Protein AF-A0A1M5XJP9-F1 (afdb_monomer)

Solvent-accessible surface area (backbone atoms only — not comparable to full-atom values): 9657 Å² total; per-residue (Å²): 132,84,82,81,87,70,86,74,90,64,92,72,85,49,70,67,58,54,53,50,50,52,52,52,52,49,55,54,67,74,66,67,79,84,88,78,78,93,74,66,70,84,73,74,69,43,83,40,83,66,75,67,69,50,32,79,54,46,78,92,65,76,82,61,96,81,58,75,90,71,95,76,80,86,23,53,49,57,50,40,47,74,66,59,31,42,66,75,32,54,68,60,54,53,51,49,53,50,51,53,51,50,55,49,53,49,29,49,75,69,63,77,40,46,74,65,50,46,65,71,51,62,42,64,62,56,51,49,53,63,72,68,49,74,90,77,83,84,80,79,77,81,82,80,80,90,127

Radius of gyration: 20.17 Å; Cα contacts (8 Å, |Δi|>4): 76; chains: 1; bounding box: 50×62×44 Å

Mean predicted aligned error: 11.53 Å

Structure (mmCIF, N/CA/C/O backbone):
data_AF-A0A1M5XJP9-F1
#
_entry.id   AF-A0A1M5XJP9-F1
#
loop_
_atom_site.group_PDB
_atom_site.id
_atom_site.type_symbol
_atom_site.label_atom_id
_atom_site.label_alt_id
_atom_site.label_comp_id
_atom_site.label_asym_id
_atom_site.label_entity_id
_atom_site.label_seq_id
_atom_site.pdbx_PDB_ins_code
_atom_site.Cartn_x
_atom_site.Cartn_y
_atom_site.Cartn_z
_atom_site.occupancy
_atom_site.B_iso_or_equiv
_atom_site.auth_seq_id
_atom_site.auth_comp_id
_atom_site.auth_asym_id
_atom_site.auth_atom_id
_atom_site.pdbx_PDB_model_num
ATOM 1 N N . MET A 1 1 ? 33.086 4.583 15.034 1.00 53.59 1 MET A N 1
ATOM 2 C CA . MET A 1 1 ? 32.143 3.707 14.304 1.00 53.59 1 MET A CA 1
ATOM 3 C C . MET A 1 1 ? 32.296 4.009 12.825 1.00 53.59 1 MET A C 1
ATOM 5 O O . MET A 1 1 ? 32.048 5.138 12.430 1.00 53.59 1 MET A O 1
ATOM 9 N N . GLU A 1 2 ? 32.786 3.057 12.035 1.00 48.88 2 GLU A N 1
ATOM 10 C CA . GLU A 1 2 ? 32.996 3.267 10.598 1.00 48.88 2 GLU A CA 1
ATOM 11 C C . GLU A 1 2 ? 31.635 3.350 9.875 1.00 48.88 2 GLU A C 1
ATOM 13 O O . GLU A 1 2 ? 30.792 2.457 10.054 1.00 48.88 2 GLU A O 1
ATOM 18 N N . PRO A 1 3 ? 31.361 4.408 9.094 1.00 59.19 3 PRO A N 1
ATOM 19 C CA . PRO A 1 3 ? 30.083 4.553 8.416 1.00 59.19 3 PRO A CA 1
ATOM 20 C C . PRO A 1 3 ? 29.975 3.524 7.288 1.00 59.19 3 PRO A C 1
ATOM 22 O O . PRO A 1 3 ? 30.636 3.609 6.258 1.00 59.19 3 PRO A O 1
ATOM 25 N N . ARG A 1 4 ? 29.091 2.536 7.457 1.00 61.59 4 ARG A N 1
ATOM 26 C CA . ARG A 1 4 ? 28.750 1.609 6.370 1.00 61.59 4 ARG A CA 1
ATOM 27 C C . ARG A 1 4 ? 27.874 2.334 5.352 1.00 61.59 4 ARG A C 1
ATOM 29 O O . ARG A 1 4 ? 26.718 2.639 5.644 1.00 61.59 4 ARG A O 1
ATOM 36 N N . THR A 1 5 ? 28.412 2.596 4.168 1.00 63.25 5 THR A N 1
ATOM 37 C CA . THR A 1 5 ? 27.736 3.350 3.097 1.00 63.25 5 THR A CA 1
ATOM 38 C C . THR A 1 5 ? 26.983 2.470 2.097 1.00 63.25 5 THR A C 1
ATOM 40 O O . THR A 1 5 ? 26.217 2.993 1.296 1.00 63.25 5 THR A O 1
ATOM 43 N N . ARG A 1 6 ? 27.153 1.138 2.139 1.00 65.94 6 ARG A N 1
ATOM 44 C CA . ARG A 1 6 ? 26.569 0.201 1.160 1.00 65.94 6 ARG A CA 1
ATOM 45 C C . ARG A 1 6 ? 25.625 -0.819 1.797 1.00 65.94 6 ARG A C 1
ATOM 47 O O . ARG A 1 6 ? 25.818 -1.227 2.944 1.00 65.94 6 ARG A O 1
ATOM 54 N N . ALA A 1 7 ? 24.631 -1.251 1.020 1.00 65.19 7 ALA A N 1
ATOM 55 C CA . ALA A 1 7 ? 23.759 -2.369 1.366 1.00 65.19 7 ALA A CA 1
ATOM 56 C C . ALA A 1 7 ? 24.535 -3.699 1.343 1.00 65.19 7 ALA A C 1
ATOM 58 O O . ALA A 1 7 ? 25.462 -3.875 0.550 1.00 65.19 7 ALA A O 1
ATOM 59 N N . ARG A 1 8 ? 24.163 -4.641 2.218 1.00 67.75 8 ARG A N 1
ATOM 60 C CA . ARG A 1 8 ? 24.715 -6.004 2.209 1.00 67.75 8 ARG A CA 1
ATOM 61 C C . ARG A 1 8 ? 23.948 -6.871 1.211 1.00 67.75 8 ARG A C 1
ATOM 63 O O . ARG A 1 8 ? 22.726 -6.832 1.192 1.00 67.75 8 ARG A O 1
ATOM 70 N N . ALA A 1 9 ? 24.668 -7.706 0.464 1.00 68.88 9 ALA A N 1
ATOM 71 C CA . ALA A 1 9 ? 24.079 -8.671 -0.470 1.00 68.88 9 ALA A CA 1
ATOM 72 C C . ALA A 1 9 ? 23.491 -9.926 0.214 1.00 68.88 9 ALA A C 1
ATOM 74 O O . ALA A 1 9 ? 22.828 -10.723 -0.440 1.00 68.88 9 ALA A O 1
ATOM 75 N N . SER A 1 10 ? 23.729 -10.114 1.520 1.00 75.88 10 SER A N 1
ATOM 76 C CA . SER A 1 10 ? 23.166 -11.234 2.292 1.00 75.88 10 SER A CA 1
ATOM 77 C C . SER A 1 10 ? 21.639 -11.142 2.375 1.00 75.88 10 SER A C 1
ATOM 79 O O . SER A 1 10 ? 21.084 -10.045 2.433 1.00 75.88 10 SER A O 1
ATOM 81 N N . ALA A 1 11 ? 20.957 -12.287 2.421 1.00 73.00 11 ALA A N 1
ATOM 82 C CA . ALA A 1 11 ? 19.516 -12.370 2.656 1.00 73.00 11 ALA A CA 1
ATOM 83 C C . ALA A 1 11 ? 19.116 -11.982 4.095 1.00 73.00 11 ALA A C 1
ATOM 85 O O . ALA A 1 11 ? 17.963 -11.627 4.330 1.00 73.00 11 ALA A O 1
ATOM 86 N N . GLU A 1 12 ? 20.059 -12.013 5.041 1.00 82.94 12 GLU A N 1
ATOM 87 C CA . GLU A 1 12 ? 19.794 -11.759 6.456 1.00 82.94 12 GLU A CA 1
ATOM 88 C C . GLU A 1 12 ? 19.515 -10.285 6.751 1.00 82.94 12 GLU A C 1
ATOM 90 O O . GLU A 1 12 ? 20.234 -9.382 6.312 1.00 82.94 12 GLU A O 1
ATOM 95 N N . GLU A 1 13 ? 18.487 -10.052 7.565 1.00 83.50 13 GLU A N 1
ATOM 96 C CA . GLU A 1 13 ? 18.129 -8.722 8.031 1.00 83.50 13 GLU A CA 1
ATOM 97 C C . GLU A 1 13 ? 19.032 -8.276 9.187 1.00 83.50 13 GLU A C 1
ATOM 99 O O . GLU A 1 13 ? 19.117 -8.905 10.247 1.00 83.50 13 GLU A O 1
ATOM 104 N N . THR A 1 14 ? 19.666 -7.126 9.007 1.00 87.75 14 THR A N 1
ATOM 105 C CA . THR A 1 14 ? 20.543 -6.509 9.999 1.00 87.75 14 THR A CA 1
ATOM 106 C C . THR A 1 14 ? 19.772 -5.659 11.008 1.00 87.75 14 THR A C 1
ATOM 108 O O . THR A 1 14 ? 18.674 -5.167 10.747 1.00 87.75 14 THR A O 1
ATOM 111 N N . GLN A 1 15 ? 20.388 -5.405 12.167 1.00 88.06 15 GLN A N 1
ATOM 112 C CA . GLN A 1 15 ? 19.797 -4.532 13.184 1.00 88.06 15 GLN A CA 1
ATOM 113 C C . GLN A 1 15 ? 19.539 -3.112 12.656 1.00 88.06 15 GLN A C 1
ATOM 115 O O . GLN A 1 15 ? 18.470 -2.555 12.880 1.00 88.06 15 GLN A O 1
ATOM 120 N N . ARG A 1 16 ? 20.459 -2.571 11.848 1.00 87.12 16 ARG A N 1
ATOM 121 C CA . ARG A 1 16 ? 20.291 -1.261 11.204 1.00 87.12 16 ARG A CA 1
ATOM 122 C C . ARG A 1 16 ? 19.074 -1.211 10.279 1.00 87.12 16 ARG A C 1
ATOM 124 O O . ARG A 1 16 ? 18.382 -0.200 10.258 1.00 87.12 16 ARG A O 1
ATOM 131 N N . GLU A 1 17 ? 18.811 -2.266 9.505 1.00 87.31 17 GLU A N 1
ATOM 132 C CA . GLU A 1 17 ? 17.620 -2.331 8.644 1.00 87.31 17 GLU A CA 1
ATOM 133 C C . GLU A 1 17 ? 16.334 -2.318 9.477 1.00 87.31 17 GLU A C 1
ATOM 135 O O . GLU A 1 17 ? 15.392 -1.607 9.124 1.00 87.31 17 GLU A O 1
ATOM 140 N N . ARG A 1 18 ? 16.310 -3.030 10.613 1.00 89.62 18 ARG A N 1
ATOM 141 C CA . ARG A 1 18 ? 15.183 -2.991 11.558 1.00 89.62 18 ARG A CA 1
ATOM 142 C C . ARG A 1 18 ? 14.973 -1.603 12.147 1.00 89.62 18 ARG A C 1
ATOM 144 O O . ARG A 1 18 ? 13.845 -1.110 12.148 1.00 89.62 18 ARG A O 1
ATOM 151 N N . ASP A 1 19 ? 16.041 -0.970 12.616 1.00 92.31 19 ASP A N 1
ATOM 152 C CA . ASP A 1 19 ? 15.967 0.345 13.252 1.00 92.31 19 ASP A CA 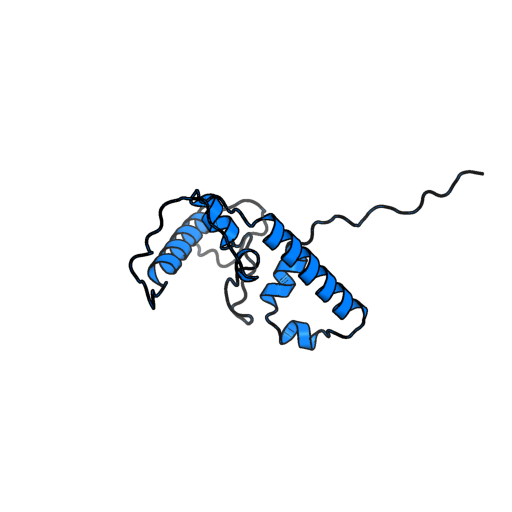1
ATOM 153 C C . ASP A 1 19 ? 15.534 1.417 12.243 1.00 92.31 19 ASP A C 1
ATOM 155 O O . ASP A 1 19 ? 14.588 2.163 12.496 1.00 92.31 19 ASP A O 1
ATOM 159 N N . ASN A 1 20 ? 16.122 1.414 11.044 1.00 91.19 20 ASN A N 1
ATOM 160 C CA . ASN A 1 20 ? 15.724 2.306 9.956 1.00 91.19 20 ASN A CA 1
ATOM 161 C C . ASN A 1 20 ? 14.268 2.082 9.529 1.00 91.19 20 ASN A C 1
ATOM 163 O O . ASN A 1 20 ? 13.552 3.053 9.290 1.00 91.19 20 ASN A O 1
ATOM 167 N N . ARG A 1 21 ? 13.797 0.826 9.461 1.00 91.12 21 ARG A N 1
ATOM 168 C CA . ARG A 1 21 ? 12.389 0.525 9.154 1.00 91.12 21 ARG A CA 1
ATOM 169 C C . ARG A 1 21 ? 11.453 1.128 10.198 1.00 91.12 21 ARG A C 1
ATOM 171 O O . ARG A 1 21 ? 10.419 1.672 9.825 1.00 91.12 21 ARG A O 1
ATOM 178 N N . ARG A 1 22 ? 11.797 1.049 11.488 1.00 93.00 22 ARG A N 1
ATOM 179 C CA . ARG A 1 22 ? 10.993 1.647 12.568 1.00 93.00 22 ARG A CA 1
ATOM 180 C C . ARG A 1 22 ? 10.912 3.165 12.431 1.00 93.00 22 ARG A C 1
ATOM 182 O O . ARG A 1 22 ? 9.823 3.716 12.553 1.00 93.00 22 ARG A O 1
ATOM 189 N N . VAL A 1 23 ? 12.035 3.822 12.137 1.00 95.06 23 VAL A N 1
ATOM 190 C CA . VAL A 1 23 ? 12.079 5.275 11.903 1.00 95.06 23 VAL A CA 1
ATOM 191 C C . VAL A 1 23 ? 11.243 5.658 10.681 1.00 95.06 23 VAL A C 1
ATOM 193 O O . VAL A 1 23 ? 10.403 6.545 10.778 1.00 95.06 23 VAL A O 1
ATOM 196 N N . ALA A 1 24 ? 11.408 4.953 9.558 1.00 92.69 24 ALA A N 1
ATOM 197 C CA . ALA A 1 24 ? 10.639 5.206 8.341 1.00 92.69 24 ALA A CA 1
ATOM 198 C C . ALA A 1 24 ? 9.130 4.996 8.550 1.00 92.69 24 ALA A C 1
ATOM 200 O O . ALA A 1 24 ? 8.330 5.801 8.086 1.00 92.69 24 ALA A O 1
ATOM 201 N N . CYS A 1 25 ? 8.739 3.950 9.285 1.00 92.31 25 CYS A N 1
ATOM 202 C CA . CYS A 1 25 ? 7.341 3.688 9.630 1.00 92.31 25 CYS A CA 1
ATOM 203 C C . CYS A 1 25 ? 6.746 4.821 10.479 1.00 92.31 25 CYS A C 1
ATOM 205 O O . CYS A 1 25 ? 5.638 5.274 10.209 1.00 92.31 25 CYS A O 1
ATOM 207 N N . ARG A 1 26 ? 7.502 5.325 11.463 1.00 95.69 26 ARG A N 1
ATOM 208 C CA . ARG A 1 26 ? 7.079 6.464 12.286 1.00 95.69 26 ARG A CA 1
ATOM 209 C C . ARG A 1 26 ? 6.902 7.732 11.450 1.00 95.69 26 ARG A C 1
ATOM 211 O O . ARG A 1 26 ? 5.844 8.342 11.509 1.00 95.69 26 ARG A O 1
ATOM 218 N N . ALA A 1 27 ? 7.888 8.068 10.619 1.00 95.56 27 ALA A N 1
ATOM 219 C CA . ALA A 1 27 ? 7.811 9.227 9.732 1.00 95.56 27 ALA A CA 1
ATOM 220 C C . ALA A 1 27 ? 6.628 9.131 8.751 1.00 95.56 27 ALA A C 1
ATOM 222 O O . ALA A 1 27 ? 5.943 10.120 8.502 1.00 95.56 27 ALA A O 1
ATOM 223 N N . ALA A 1 28 ? 6.350 7.936 8.217 1.00 92.12 28 ALA A N 1
ATOM 224 C CA . ALA A 1 28 ? 5.180 7.698 7.377 1.00 92.12 28 ALA A CA 1
ATOM 225 C C . ALA A 1 28 ? 3.868 7.912 8.153 1.00 92.12 28 ALA A C 1
ATOM 227 O O . ALA A 1 28 ? 2.964 8.557 7.639 1.00 92.12 28 ALA A O 1
ATOM 228 N N . ALA A 1 29 ? 3.769 7.424 9.392 1.00 93.19 29 ALA A N 1
ATOM 229 C CA . ALA A 1 29 ? 2.569 7.595 10.213 1.00 93.19 29 ALA A CA 1
ATOM 230 C C . ALA A 1 29 ? 2.313 9.066 10.587 1.00 93.19 29 ALA A C 1
ATOM 232 O O . ALA A 1 29 ? 1.169 9.505 10.593 1.00 93.19 29 ALA A O 1
ATOM 233 N N . GLU A 1 30 ? 3.375 9.828 10.855 1.00 95.88 30 GLU A N 1
ATOM 234 C CA . GLU A 1 30 ? 3.307 11.252 11.218 1.00 95.88 30 GLU A CA 1
ATOM 235 C C . GLU A 1 30 ? 3.045 12.181 10.018 1.00 95.88 30 GLU A C 1
ATOM 237 O O . GLU A 1 30 ? 2.683 13.338 10.212 1.00 95.88 30 GLU A O 1
ATOM 242 N N . SER A 1 31 ? 3.214 11.702 8.780 1.00 95.56 31 SER A N 1
ATOM 243 C CA . SER A 1 31 ? 3.072 12.519 7.561 1.00 95.56 31 SER A CA 1
ATOM 244 C C . SER A 1 31 ? 1.756 12.320 6.805 1.00 95.56 31 SER A C 1
ATOM 246 O O . SER A 1 31 ? 1.511 13.016 5.818 1.00 95.56 31 SER A O 1
ATOM 248 N N . ILE A 1 32 ? 0.888 11.403 7.244 1.00 94.88 32 ILE A N 1
ATOM 249 C CA . ILE A 1 32 ? -0.434 11.216 6.631 1.00 94.88 32 ILE A CA 1
ATOM 250 C C . ILE A 1 32 ? -1.335 12.401 6.990 1.00 94.88 32 ILE A C 1
ATOM 252 O O . ILE A 1 32 ? -1.595 12.668 8.161 1.00 94.88 32 ILE A O 1
ATOM 256 N N . VAL A 1 33 ? -1.858 13.080 5.968 1.00 96.25 33 VAL A N 1
ATOM 257 C CA . VAL A 1 33 ? -2.786 14.206 6.131 1.00 96.25 33 VAL A CA 1
ATOM 258 C C . VAL A 1 33 ? -4.220 13.724 5.931 1.00 96.25 33 VAL A C 1
ATOM 260 O O . VAL A 1 33 ? -4.584 13.247 4.856 1.00 96.25 33 VAL A O 1
ATOM 263 N N . LEU A 1 34 ? -5.041 13.866 6.971 1.00 96.06 34 LEU A N 1
ATOM 264 C CA . LEU A 1 34 ? -6.474 13.593 6.913 1.00 96.06 34 LEU A CA 1
ATOM 265 C C . LEU A 1 34 ? -7.201 14.815 6.343 1.00 96.06 34 LEU A C 1
ATOM 267 O O . LEU A 1 34 ? -7.267 15.851 6.997 1.00 96.06 34 LEU A O 1
ATOM 271 N N . LEU A 1 35 ? -7.723 14.691 5.123 1.00 97.56 35 LEU A N 1
ATOM 272 C CA . LEU A 1 35 ? -8.404 15.795 4.437 1.00 97.56 35 LEU A CA 1
ATOM 273 C C . LEU A 1 35 ? -9.865 15.947 4.876 1.00 97.56 35 LEU A C 1
ATOM 275 O O . LEU A 1 35 ? -10.348 17.063 5.031 1.00 97.56 35 LEU A O 1
ATOM 279 N N . GLU A 1 36 ? -10.556 14.829 5.092 1.00 96.69 36 GLU A N 1
ATOM 280 C CA . GLU A 1 36 ? -11.967 14.799 5.472 1.00 96.69 36 GLU A CA 1
ATOM 281 C C . GLU A 1 36 ? -12.251 13.585 6.365 1.00 96.69 36 GLU A C 1
ATOM 283 O O . GLU A 1 36 ? -11.699 12.502 6.153 1.00 96.69 36 GLU A O 1
ATOM 288 N N . ASN A 1 37 ? -13.107 13.762 7.377 1.00 96.88 37 ASN A N 1
ATOM 289 C CA . ASN A 1 37 ? -13.577 12.680 8.241 1.00 96.88 37 ASN A CA 1
ATOM 290 C C . ASN A 1 37 ? -14.918 13.033 8.897 1.00 96.88 37 ASN A C 1
ATOM 292 O O . ASN A 1 37 ? -14.978 13.906 9.759 1.00 96.88 37 ASN A O 1
ATOM 296 N N . SER A 1 38 ? -15.974 12.292 8.568 1.00 96.06 38 SER A N 1
ATOM 297 C CA . SER A 1 38 ? -17.305 12.432 9.182 1.00 96.06 38 SER A CA 1
ATOM 298 C C . SER A 1 38 ? -17.475 11.574 10.448 1.00 96.06 38 SER A C 1
ATOM 300 O O . SER A 1 38 ? -18.552 11.044 10.702 1.00 96.06 38 SER A O 1
ATOM 302 N N . GLY A 1 39 ? -16.402 11.379 11.223 1.00 94.50 39 GLY A N 1
ATOM 303 C CA . GLY A 1 39 ? -16.400 10.532 12.427 1.00 94.50 39 GLY A CA 1
ATOM 304 C C . GLY A 1 39 ? -16.241 9.029 12.163 1.00 94.50 39 GLY A C 1
ATOM 305 O O . GLY A 1 39 ? -16.520 8.220 13.041 1.00 94.50 39 GLY A O 1
ATOM 306 N N . VAL A 1 40 ? -15.794 8.645 10.966 1.00 94.50 40 VAL A N 1
ATOM 307 C CA . VAL A 1 40 ? -15.577 7.238 10.581 1.00 94.50 40 VAL A CA 1
ATOM 308 C C . VAL A 1 40 ? -14.231 6.719 11.095 1.00 94.50 40 VAL A C 1
ATOM 310 O O . VAL A 1 40 ? -14.105 5.550 11.458 1.00 94.50 40 VAL A O 1
ATOM 313 N N . LEU A 1 41 ? -13.212 7.582 11.119 1.00 93.81 41 LEU A N 1
ATOM 314 C CA . LEU A 1 41 ? -11.885 7.264 11.646 1.00 93.81 41 LEU A CA 1
ATOM 315 C C . LEU A 1 41 ? -11.741 7.750 13.101 1.00 93.81 41 LEU A C 1
ATOM 317 O O . LEU A 1 41 ? -12.204 8.857 13.396 1.00 93.81 41 LEU A O 1
ATOM 321 N N . PRO A 1 42 ? -11.048 6.991 13.979 1.00 92.88 42 PRO A N 1
ATOM 322 C CA . PRO A 1 42 ? -10.352 5.729 13.704 1.00 92.88 42 PRO A CA 1
ATOM 323 C C . PRO A 1 42 ? -11.296 4.518 13.666 1.00 92.88 42 PRO A C 1
ATOM 325 O O . PRO A 1 42 ? -12.180 4.366 14.504 1.00 92.88 42 PRO A O 1
ATOM 328 N N . MET A 1 43 ? -11.063 3.612 12.717 1.00 91.38 43 MET A N 1
ATOM 329 C CA . MET A 1 43 ? -11.792 2.346 12.646 1.00 91.38 43 MET A CA 1
ATOM 330 C C . MET A 1 43 ? -11.158 1.310 13.577 1.00 91.38 43 MET A C 1
ATOM 332 O O . MET A 1 43 ? -9.937 1.245 13.718 1.00 91.38 43 MET A O 1
ATOM 336 N N . VAL A 1 44 ? -11.991 0.470 14.188 1.00 93.94 44 VAL A N 1
ATOM 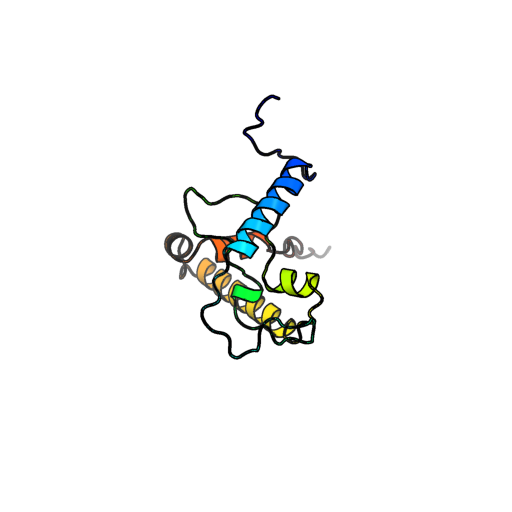337 C CA . VAL A 1 44 ? -11.535 -0.726 14.909 1.00 93.94 44 VAL A CA 1
ATOM 338 C C . VAL A 1 44 ? -11.374 -1.905 13.942 1.00 93.94 44 VAL A C 1
ATOM 340 O O . VAL A 1 44 ? -12.101 -1.954 12.938 1.00 93.94 44 VAL A O 1
ATOM 343 N N . PRO A 1 45 ? -10.464 -2.863 14.225 1.00 94.56 45 PRO A N 1
ATOM 344 C CA . PRO A 1 45 ? -10.324 -4.081 13.437 1.00 94.56 45 PRO A CA 1
ATOM 345 C C . PRO A 1 45 ? -11.667 -4.789 13.256 1.00 94.56 45 PRO A C 1
ATOM 347 O O . PRO A 1 45 ? -12.338 -5.159 14.217 1.00 94.56 45 PRO A O 1
ATOM 350 N N . GLN A 1 46 ? -12.074 -4.939 12.000 1.00 93.88 46 GLN A N 1
ATOM 351 C CA . GLN A 1 46 ? -13.365 -5.503 11.623 1.00 93.88 46 GLN A CA 1
ATOM 352 C C . GLN A 1 46 ? -13.300 -6.093 10.214 1.00 93.88 46 GLN A C 1
ATOM 354 O O . GLN A 1 46 ? -12.258 -6.067 9.547 1.00 93.88 46 GLN A O 1
ATOM 359 N N . LYS A 1 47 ? -14.429 -6.624 9.743 1.00 95.81 47 LYS A N 1
ATOM 360 C CA . LYS A 1 47 ? -14.561 -7.094 8.367 1.00 95.81 47 LYS A CA 1
ATOM 361 C C . LYS A 1 47 ? -14.692 -5.901 7.416 1.00 95.81 47 LYS A C 1
ATOM 363 O O . LYS A 1 47 ? -15.676 -5.175 7.477 1.00 95.81 47 LYS A O 1
ATOM 368 N N . LEU A 1 48 ? -13.715 -5.719 6.531 1.00 93.75 48 LEU A N 1
ATOM 369 C CA . LEU A 1 48 ? -13.630 -4.593 5.602 1.00 93.75 48 LEU A CA 1
ATOM 370 C C . LEU A 1 48 ? -13.734 -5.072 4.150 1.00 93.75 48 LEU A C 1
ATOM 372 O O . LEU A 1 48 ? -13.136 -6.079 3.759 1.00 93.75 48 LEU A O 1
ATOM 376 N N . ALA A 1 49 ? -14.470 -4.324 3.334 1.00 94.56 49 ALA A N 1
ATOM 377 C CA . ALA A 1 49 ? -14.427 -4.460 1.886 1.00 94.56 49 ALA A CA 1
ATOM 378 C C . ALA A 1 49 ? -13.370 -3.493 1.329 1.00 94.56 49 ALA A C 1
ATOM 380 O O . ALA A 1 49 ? -13.537 -2.279 1.398 1.00 94.56 49 ALA A O 1
ATOM 381 N N . LEU A 1 50 ? -12.268 -4.036 0.811 1.00 93.44 50 LEU A N 1
ATOM 382 C CA . LEU A 1 50 ? -11.144 -3.272 0.268 1.00 93.44 50 LEU A CA 1
ATOM 383 C C . LEU A 1 50 ? -11.149 -3.343 -1.262 1.00 93.44 50 LEU A C 1
ATOM 385 O O . LEU A 1 50 ? -11.156 -4.434 -1.836 1.00 93.44 50 LEU A O 1
ATOM 389 N N . TYR A 1 51 ? -11.116 -2.186 -1.918 1.00 91.19 51 TYR A N 1
ATOM 390 C CA . TYR A 1 51 ? -11.187 -2.069 -3.374 1.00 91.19 51 TYR A CA 1
ATOM 391 C C . TYR A 1 51 ? -10.060 -1.195 -3.930 1.00 91.19 51 TYR A C 1
ATOM 393 O O . TYR A 1 51 ? -9.401 -0.455 -3.202 1.00 91.19 51 TYR A O 1
ATOM 401 N N . GLY A 1 52 ? -9.867 -1.277 -5.249 1.00 87.94 52 GLY A N 1
ATOM 402 C CA . GLY A 1 52 ? -8.879 -0.496 -5.993 1.00 87.94 52 GLY A CA 1
ATOM 403 C C . GLY A 1 52 ? -7.530 -1.200 -6.173 1.00 87.94 52 GLY A C 1
ATOM 404 O O . GLY A 1 52 ? -7.098 -2.000 -5.346 1.00 87.94 52 GLY A O 1
ATOM 405 N N . ALA A 1 53 ? -6.839 -0.882 -7.271 1.00 83.06 53 ALA A N 1
ATOM 406 C CA . ALA A 1 53 ? -5.554 -1.495 -7.625 1.00 83.06 53 ALA A CA 1
ATOM 407 C C . ALA A 1 53 ? -4.468 -1.255 -6.561 1.00 83.06 53 ALA A C 1
ATOM 409 O O . ALA A 1 53 ? -3.707 -2.161 -6.218 1.00 83.06 53 ALA A O 1
ATOM 410 N N . GLY A 1 54 ? -4.436 -0.042 -5.996 1.00 84.94 54 GLY A N 1
ATOM 411 C CA . GLY A 1 54 ? -3.451 0.373 -4.993 1.00 84.94 54 GLY A CA 1
ATOM 412 C C . GLY A 1 54 ? -3.519 -0.407 -3.678 1.00 84.94 54 GLY A C 1
ATOM 413 O O . GLY A 1 54 ? -2.544 -0.402 -2.930 1.00 84.94 54 GLY A O 1
ATOM 414 N N . ALA A 1 55 ? -4.619 -1.124 -3.419 1.00 87.88 55 ALA A N 1
ATOM 415 C CA . ALA A 1 55 ? -4.768 -1.967 -2.239 1.00 87.88 55 ALA A CA 1
ATOM 416 C C . ALA A 1 55 ? -3.727 -3.098 -2.203 1.00 87.88 55 ALA A C 1
ATOM 418 O O . ALA A 1 55 ? -3.055 -3.293 -1.193 1.00 87.88 55 ALA A O 1
ATOM 419 N N . GLY A 1 56 ? -3.575 -3.821 -3.318 1.00 83.69 56 GLY A N 1
ATOM 420 C CA . GLY A 1 56 ? -2.593 -4.902 -3.463 1.00 83.69 56 GLY A CA 1
ATOM 421 C C . GLY A 1 56 ? -1.316 -4.491 -4.201 1.00 83.69 56 GLY A C 1
ATOM 422 O O . GLY A 1 56 ? -0.317 -5.201 -4.139 1.00 83.69 56 GLY A O 1
ATOM 423 N N . MET A 1 57 ? -1.339 -3.360 -4.911 1.00 82.31 57 MET A N 1
ATOM 424 C CA . MET A 1 57 ? -0.229 -2.840 -5.718 1.00 82.31 57 MET A CA 1
ATOM 425 C C . MET A 1 57 ? 0.142 -1.425 -5.265 1.00 82.31 57 MET A C 1
ATOM 427 O O . MET A 1 57 ? 0.127 -0.473 -6.045 1.00 82.31 57 MET A O 1
ATOM 431 N N . THR A 1 58 ? 0.414 -1.281 -3.971 1.00 85.19 58 THR A N 1
ATOM 432 C CA . THR A 1 58 ? 0.661 0.015 -3.333 1.00 85.19 58 THR A CA 1
ATOM 433 C C . THR A 1 58 ? 1.903 0.695 -3.906 1.00 85.19 58 THR A C 1
ATOM 435 O O . THR A 1 58 ? 2.981 0.104 -3.984 1.00 85.19 58 THR A O 1
ATOM 438 N N . ALA A 1 59 ? 1.758 1.960 -4.302 1.00 82.56 59 ALA A N 1
ATOM 439 C CA . ALA A 1 59 ? 2.876 2.770 -4.757 1.00 82.56 59 ALA A CA 1
ATOM 440 C C . ALA A 1 59 ? 3.688 3.256 -3.547 1.00 82.56 59 ALA A C 1
ATOM 442 O O . ALA A 1 59 ? 3.237 4.105 -2.787 1.00 82.56 59 ALA A O 1
ATOM 443 N N . LYS A 1 60 ? 4.905 2.733 -3.387 1.00 83.12 60 LYS A N 1
ATOM 444 C CA . LYS A 1 60 ? 5.847 3.147 -2.329 1.00 83.12 60 LYS A CA 1
ATOM 445 C C . LYS A 1 60 ? 6.529 4.501 -2.577 1.00 83.12 60 LYS A C 1
ATOM 447 O O . LYS A 1 60 ? 7.284 4.971 -1.736 1.00 83.12 60 LYS A O 1
ATOM 452 N N . GLY A 1 61 ? 6.348 5.075 -3.764 1.00 80.75 61 GLY A N 1
ATOM 453 C CA . GLY A 1 61 ? 7.018 6.296 -4.198 1.00 80.75 61 GLY A CA 1
ATOM 454 C C . GLY A 1 61 ? 6.986 6.465 -5.714 1.00 80.75 61 GLY A C 1
ATOM 455 O O . GLY A 1 61 ? 6.445 5.621 -6.438 1.00 80.75 61 GLY A O 1
ATOM 456 N N . GLY A 1 62 ? 7.572 7.566 -6.182 1.00 75.12 62 GLY A N 1
ATOM 457 C CA . GLY A 1 62 ? 7.760 7.849 -7.603 1.00 75.12 62 GLY A CA 1
ATOM 458 C C . GLY A 1 62 ? 8.852 6.990 -8.246 1.00 75.12 62 GLY A C 1
ATOM 459 O O . GLY A 1 62 ? 9.522 6.185 -7.598 1.00 75.12 62 GLY A O 1
ATOM 460 N N . THR A 1 63 ? 9.019 7.157 -9.550 1.00 66.25 63 THR A N 1
ATOM 461 C CA . THR A 1 63 ? 10.137 6.591 -10.315 1.00 66.25 63 THR A CA 1
ATOM 462 C C . THR A 1 63 ? 11.268 7.617 -10.418 1.00 66.25 63 THR A C 1
ATOM 464 O O . THR A 1 63 ? 10.984 8.812 -10.440 1.00 66.25 63 THR A O 1
ATOM 467 N N . GLY A 1 64 ? 12.529 7.190 -10.550 1.00 70.00 64 GLY A N 1
ATOM 468 C CA . GLY A 1 64 ? 13.653 8.098 -10.830 1.00 70.00 64 GLY A CA 1
ATOM 469 C C . GLY A 1 64 ? 14.924 7.763 -10.053 1.00 70.00 64 GLY A C 1
ATOM 470 O O . GLY A 1 64 ? 15.091 6.643 -9.582 1.00 70.00 64 GLY A O 1
ATOM 471 N N . SER A 1 65 ? 15.814 8.747 -9.892 1.00 72.56 65 SER A N 1
ATOM 472 C CA . SER A 1 65 ? 17.088 8.599 -9.162 1.00 72.56 65 SER A CA 1
ATOM 473 C C . SER A 1 65 ? 16.917 8.223 -7.685 1.00 72.56 65 SER A C 1
ATOM 475 O O . SER A 1 65 ? 17.843 7.697 -7.076 1.00 72.56 65 SER A O 1
ATOM 477 N N . GLY A 1 66 ? 15.731 8.469 -7.122 1.00 74.12 66 GLY A N 1
ATOM 478 C CA . GLY A 1 66 ? 15.347 8.057 -5.774 1.00 74.12 66 GLY A CA 1
ATOM 479 C C . GLY A 1 66 ? 14.732 6.657 -5.681 1.00 74.12 66 GLY A C 1
ATOM 480 O O . GLY A 1 66 ? 14.274 6.283 -4.602 1.00 74.12 66 GLY A O 1
ATOM 481 N N . GLU A 1 67 ? 14.665 5.879 -6.772 1.00 77.44 67 GLU A N 1
ATOM 482 C CA . GLU A 1 67 ? 14.177 4.500 -6.696 1.00 77.44 67 GLU A CA 1
ATOM 483 C C . GLU A 1 67 ? 15.179 3.633 -5.925 1.00 77.44 67 GLU A C 1
ATOM 485 O O . GLU A 1 67 ? 16.313 3.408 -6.343 1.00 77.44 67 GLU A O 1
ATOM 490 N N . VAL A 1 68 ? 14.732 3.121 -4.783 1.00 78.88 68 VAL A N 1
ATOM 491 C CA . VAL A 1 68 ? 15.497 2.180 -3.964 1.00 78.88 68 VAL A CA 1
ATOM 492 C C . VAL A 1 68 ? 15.060 0.754 -4.283 1.00 78.88 68 VAL A C 1
ATOM 494 O O . VAL A 1 68 ? 13.885 0.512 -4.566 1.00 78.88 68 VAL A O 1
ATOM 497 N N . ASN A 1 69 ? 16.009 -0.183 -4.230 1.00 77.19 69 ASN A N 1
ATOM 498 C CA . ASN A 1 69 ? 15.737 -1.615 -4.281 1.00 77.19 69 ASN A CA 1
ATOM 499 C C . ASN A 1 69 ? 15.599 -2.166 -2.853 1.00 77.19 69 ASN A C 1
ATOM 501 O O . ASN A 1 69 ? 16.593 -2.479 -2.196 1.00 77.19 69 ASN A O 1
ATOM 505 N N . GLU A 1 70 ? 14.371 -2.210 -2.346 1.00 78.81 70 GLU A N 1
ATOM 506 C CA . GLU A 1 70 ? 14.047 -2.777 -1.038 1.00 78.81 70 GLU A CA 1
ATOM 507 C C . GLU A 1 70 ? 13.883 -4.300 -1.069 1.00 78.81 70 GLU A C 1
ATOM 509 O O . GLU A 1 70 ? 13.528 -4.896 -2.082 1.00 78.81 70 GLU A O 1
ATOM 514 N N . ARG A 1 71 ? 14.073 -4.930 0.095 1.00 83.12 71 ARG A N 1
ATOM 515 C CA . ARG A 1 71 ? 13.792 -6.362 0.281 1.00 83.12 71 ARG A CA 1
ATOM 516 C C . ARG A 1 71 ? 12.303 -6.683 0.218 1.00 83.12 71 ARG A C 1
ATOM 518 O O . ARG A 1 71 ? 11.921 -7.720 -0.305 1.00 83.12 71 ARG A O 1
ATOM 525 N N . HIS A 1 72 ? 11.484 -5.825 0.823 1.00 85.06 72 HIS A N 1
ATOM 526 C CA . HIS A 1 72 ? 10.039 -5.999 0.911 1.00 85.06 72 HIS A CA 1
ATOM 527 C C . HIS A 1 72 ? 9.360 -4.644 1.078 1.00 85.06 72 HIS A C 1
ATOM 529 O O . HIS A 1 72 ? 9.853 -3.792 1.822 1.00 85.06 72 HIS A O 1
ATOM 535 N N . SER A 1 73 ? 8.214 -4.474 0.426 1.00 86.94 73 SER A N 1
ATOM 536 C CA . SER A 1 73 ? 7.352 -3.304 0.566 1.00 86.94 73 SER A CA 1
ATOM 537 C C . SER A 1 73 ? 5.972 -3.774 1.007 1.00 86.94 73 SER A C 1
ATOM 539 O O . SER A 1 73 ? 5.351 -4.598 0.339 1.00 86.94 73 SER A O 1
ATOM 541 N N . VAL A 1 74 ? 5.516 -3.272 2.155 1.00 90.19 74 VAL A N 1
ATOM 542 C CA . VAL A 1 74 ? 4.222 -3.653 2.728 1.00 90.19 74 VAL A CA 1
ATOM 543 C C . VAL A 1 74 ? 3.111 -2.958 1.945 1.00 90.19 74 VAL A C 1
ATOM 545 O O . VAL A 1 74 ? 3.075 -1.730 1.875 1.00 90.19 74 VAL A O 1
ATOM 548 N N . SER A 1 75 ? 2.208 -3.745 1.360 1.00 91.25 75 SER A N 1
ATOM 549 C CA . SER A 1 75 ? 1.009 -3.215 0.693 1.00 91.25 75 SER A CA 1
ATOM 550 C C . SER A 1 75 ? -0.058 -2.772 1.701 1.00 91.25 75 SER A C 1
ATOM 552 O O . SER A 1 75 ? -0.037 -3.200 2.854 1.00 91.25 75 SER A O 1
ATOM 554 N N . ILE A 1 76 ? -1.030 -1.960 1.273 1.00 92.38 76 ILE A N 1
ATOM 555 C CA . ILE A 1 76 ? -2.181 -1.568 2.109 1.00 92.38 76 ILE A CA 1
ATOM 556 C C . ILE A 1 76 ? -2.949 -2.810 2.580 1.00 92.38 76 ILE A C 1
ATOM 558 O O . ILE A 1 76 ? -3.291 -2.907 3.756 1.00 92.38 76 ILE A O 1
ATOM 562 N N . LEU A 1 77 ? -3.173 -3.778 1.683 1.00 93.06 77 LEU A N 1
ATOM 563 C CA . LEU A 1 77 ? -3.794 -5.063 2.008 1.00 93.06 77 LEU A CA 1
ATOM 564 C C . LEU A 1 77 ? -3.041 -5.776 3.141 1.00 93.06 77 LEU A C 1
ATOM 566 O O . LEU A 1 77 ? -3.638 -6.124 4.154 1.00 93.06 77 LEU A O 1
ATOM 570 N N . GLU A 1 78 ? -1.727 -5.944 2.986 1.00 93.62 78 GLU A N 1
ATOM 571 C CA . GLU A 1 78 ? -0.878 -6.610 3.978 1.00 93.62 78 GLU A CA 1
ATOM 572 C C . GLU A 1 78 ? -0.829 -5.836 5.305 1.00 93.62 78 GLU A C 1
ATOM 574 O O . GLU A 1 78 ? -0.841 -6.440 6.376 1.00 93.62 78 GLU A O 1
ATOM 579 N N . GLY A 1 79 ? -0.787 -4.502 5.253 1.00 93.75 79 GLY A N 1
ATOM 580 C CA . GLY A 1 79 ? -0.802 -3.641 6.434 1.00 93.75 79 GLY A CA 1
ATOM 581 C C . GLY A 1 79 ? -2.094 -3.780 7.239 1.00 93.75 79 GLY A C 1
ATOM 582 O O . GLY A 1 79 ? -2.040 -3.921 8.459 1.00 93.75 79 GLY A O 1
ATOM 583 N N . LEU A 1 80 ? -3.243 -3.811 6.559 1.00 94.56 80 LEU A N 1
ATOM 584 C CA . LEU A 1 80 ? -4.548 -4.019 7.189 1.00 94.56 80 LEU A CA 1
ATOM 585 C C . LEU A 1 80 ? -4.677 -5.431 7.779 1.00 94.56 80 LEU A C 1
ATOM 587 O O . LEU A 1 80 ? -5.117 -5.570 8.919 1.00 94.56 80 LEU A O 1
ATOM 591 N N . GLU A 1 81 ? -4.243 -6.469 7.060 1.00 94.50 81 GLU A N 1
ATOM 592 C CA . GLU A 1 81 ? -4.240 -7.846 7.580 1.00 94.50 81 GLU A CA 1
ATOM 593 C C . GLU A 1 81 ? -3.356 -7.965 8.836 1.00 94.50 81 GLU A C 1
ATOM 595 O O . GLU A 1 81 ? -3.783 -8.528 9.844 1.00 94.50 81 GLU A O 1
ATOM 600 N N . LYS A 1 82 ? -2.158 -7.360 8.830 1.00 94.56 82 LYS A N 1
ATOM 601 C CA . LYS A 1 82 ? -1.262 -7.324 10.002 1.00 94.56 82 LYS A CA 1
ATOM 602 C C . LYS A 1 82 ? -1.830 -6.535 11.182 1.00 94.56 82 LYS A C 1
ATOM 604 O O . LYS A 1 82 ? -1.502 -6.851 12.321 1.00 94.56 82 LYS A O 1
ATOM 609 N N . ALA A 1 83 ? -2.665 -5.531 10.924 1.00 93.69 83 ALA A N 1
ATOM 610 C CA . ALA A 1 83 ? -3.361 -4.760 11.953 1.00 93.69 83 ALA A CA 1
ATOM 611 C C . ALA A 1 83 ? -4.626 -5.462 12.497 1.00 93.69 83 ALA A C 1
ATOM 613 O O . ALA A 1 83 ? -5.290 -4.917 13.376 1.00 93.69 83 ALA A O 1
ATOM 614 N N . GLY A 1 84 ? -4.961 -6.661 12.000 1.00 95.31 84 GLY A N 1
ATOM 615 C CA . GLY A 1 84 ? -6.077 -7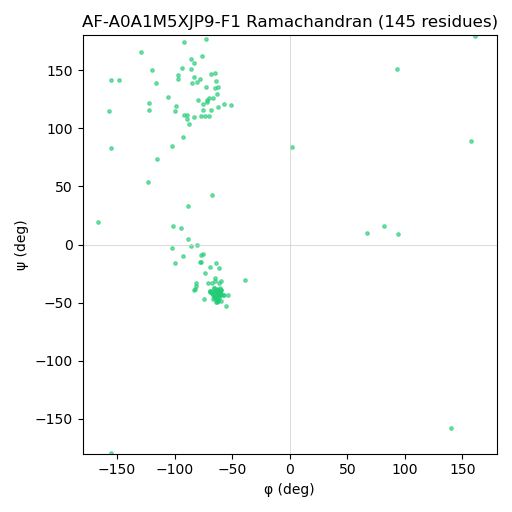.481 12.486 1.00 95.31 84 GLY A CA 1
ATOM 616 C C . GLY A 1 84 ? -7.396 -7.305 11.726 1.00 95.31 84 GLY A C 1
ATOM 617 O O . GLY A 1 84 ? -8.423 -7.828 12.155 1.00 95.31 84 GLY A O 1
ATOM 618 N N . TYR A 1 85 ? -7.405 -6.588 10.600 1.00 96.12 85 TYR A N 1
ATOM 619 C CA . TYR A 1 85 ? -8.604 -6.444 9.772 1.00 96.12 85 TYR A CA 1
ATOM 620 C C . TYR A 1 85 ? -8.849 -7.696 8.929 1.00 96.12 85 TYR A C 1
ATOM 622 O O . TYR A 1 85 ? -7.925 -8.296 8.382 1.00 96.12 85 TYR A O 1
ATOM 630 N N . THR A 1 86 ? -10.121 -8.061 8.758 1.00 95.88 86 THR A N 1
ATOM 631 C CA . THR A 1 86 ? -10.516 -9.181 7.894 1.00 95.88 86 THR A CA 1
ATOM 632 C C . THR A 1 86 ? -11.002 -8.655 6.549 1.00 95.88 86 THR A C 1
ATOM 634 O O . THR A 1 86 ? -12.042 -8.003 6.475 1.00 95.88 86 THR A O 1
ATOM 637 N N . ILE A 1 87 ? -10.290 -8.955 5.463 1.00 95.50 87 ILE A N 1
ATOM 638 C CA . ILE A 1 87 ? -10.632 -8.435 4.133 1.00 95.50 87 ILE A CA 1
ATOM 639 C C . ILE A 1 87 ? -11.598 -9.374 3.409 1.00 95.50 87 ILE A C 1
ATOM 641 O O . ILE A 1 87 ? -11.238 -10.476 2.998 1.00 95.50 87 ILE A O 1
ATOM 645 N N . ALA A 1 88 ? -12.837 -8.922 3.214 1.00 94.62 88 ALA A N 1
ATOM 646 C CA . ALA A 1 88 ? -13.897 -9.715 2.586 1.00 94.62 88 ALA A CA 1
ATOM 647 C C . ALA A 1 88 ? -13.730 -9.871 1.062 1.00 94.62 88 ALA A C 1
ATOM 649 O O . ALA A 1 88 ? -14.238 -10.817 0.468 1.00 94.62 88 ALA A O 1
ATOM 650 N N . THR A 1 89 ? -13.019 -8.943 0.422 1.00 93.31 89 THR A N 1
ATOM 651 C CA . THR A 1 89 ? -12.926 -8.792 -1.041 1.00 93.31 89 THR A CA 1
ATOM 652 C C . THR A 1 89 ? -11.629 -9.349 -1.628 1.00 93.31 89 THR A C 1
ATOM 654 O O . THR A 1 89 ? -11.294 -9.064 -2.778 1.00 93.31 89 THR A O 1
ATOM 657 N N . LYS A 1 90 ? -10.893 -10.176 -0.874 1.00 90.44 90 LYS A N 1
ATOM 658 C CA . LYS A 1 90 ? -9.576 -10.700 -1.278 1.00 90.44 90 LYS A CA 1
ATOM 659 C C . LYS A 1 90 ? -9.597 -11.386 -2.647 1.00 90.44 90 LYS A C 1
ATOM 661 O O . LYS A 1 90 ? -8.770 -11.082 -3.499 1.00 90.44 90 LYS A O 1
ATOM 666 N N . LYS A 1 91 ? -10.622 -12.206 -2.909 1.00 92.19 91 LYS A N 1
ATOM 667 C CA . LYS A 1 91 ? -10.813 -12.863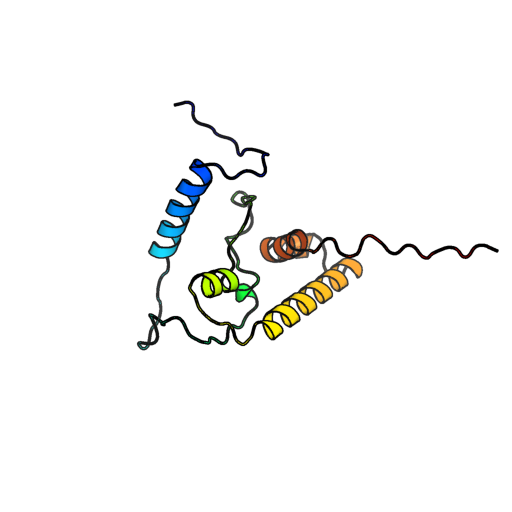 -4.213 1.00 92.19 91 LYS A CA 1
ATOM 668 C C . LYS A 1 91 ? -10.896 -11.858 -5.367 1.00 92.19 91 LYS A C 1
ATOM 670 O O . LYS A 1 91 ? -10.290 -12.080 -6.409 1.00 92.19 91 LYS A O 1
ATOM 675 N N . TRP A 1 92 ? -11.630 -10.760 -5.188 1.00 91.88 92 TRP A N 1
ATOM 676 C CA . TRP A 1 92 ? -11.755 -9.726 -6.216 1.00 91.88 92 TRP A CA 1
ATOM 677 C C . TRP A 1 92 ? -10.408 -9.046 -6.490 1.00 91.88 92 TRP A C 1
ATOM 679 O O . TRP A 1 92 ? -10.052 -8.849 -7.649 1.00 91.88 92 TRP A O 1
ATOM 689 N N . LEU A 1 93 ? -9.629 -8.754 -5.441 1.00 89.81 93 LEU A N 1
ATOM 690 C CA . LEU A 1 93 ? -8.287 -8.176 -5.571 1.00 89.81 93 LEU A CA 1
ATOM 691 C C . LEU A 1 93 ? -7.332 -9.113 -6.328 1.00 89.81 93 LEU A C 1
ATOM 693 O O . LEU A 1 93 ? -6.591 -8.665 -7.205 1.00 89.81 93 LEU A O 1
ATOM 697 N N . ASP A 1 94 ? -7.383 -10.413 -6.039 1.00 89.62 94 ASP A N 1
ATOM 698 C CA . ASP A 1 94 ? -6.570 -11.422 -6.724 1.00 89.62 94 ASP A CA 1
ATOM 699 C C . ASP A 1 94 ? -6.983 -11.596 -8.193 1.00 89.62 94 ASP A C 1
ATOM 701 O O . ASP A 1 94 ? -6.131 -11.682 -9.084 1.00 89.62 94 ASP A O 1
ATOM 705 N N . ASP A 1 95 ? -8.289 -11.615 -8.467 1.00 90.31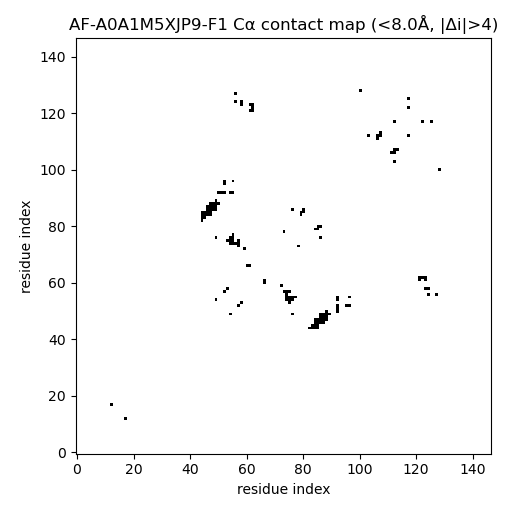 95 ASP A N 1
ATOM 706 C CA . ASP A 1 95 ? -8.843 -11.670 -9.823 1.00 90.31 95 ASP A CA 1
ATOM 707 C C . ASP A 1 95 ? -8.434 -10.435 -10.636 1.00 90.31 95 ASP A C 1
ATOM 709 O O . ASP A 1 95 ? -7.964 -10.573 -11.770 1.00 90.31 95 ASP A O 1
ATOM 713 N N . TYR A 1 96 ? -8.514 -9.246 -10.033 1.00 88.19 96 TYR A N 1
ATOM 714 C CA . TYR A 1 96 ? -8.055 -7.995 -10.632 1.00 88.19 96 TYR A CA 1
ATOM 715 C C . TYR A 1 96 ? -6.551 -8.025 -10.931 1.00 88.19 96 TYR A C 1
ATOM 717 O O . TYR A 1 96 ? -6.124 -7.703 -12.040 1.00 88.19 96 TYR A O 1
ATOM 725 N N . ARG A 1 97 ? -5.719 -8.481 -9.985 1.00 85.56 97 ARG A N 1
ATOM 726 C CA . ARG A 1 97 ? -4.265 -8.578 -10.195 1.00 85.56 97 ARG A CA 1
ATOM 727 C C . ARG A 1 97 ? -3.925 -9.529 -11.343 1.00 85.56 97 ARG A C 1
ATOM 729 O O . ARG A 1 97 ? -3.030 -9.245 -12.143 1.00 85.56 97 ARG A O 1
ATOM 736 N N . ARG A 1 98 ? -4.638 -10.656 -11.444 1.00 88.00 98 ARG A N 1
ATOM 737 C CA . ARG A 1 98 ? -4.464 -11.631 -12.530 1.00 88.00 98 ARG A CA 1
ATOM 738 C C . ARG A 1 98 ? -4.876 -11.067 -13.883 1.00 88.00 98 ARG A C 1
ATOM 740 O O . ARG A 1 98 ? -4.124 -11.232 -14.846 1.00 88.00 98 ARG A O 1
ATOM 747 N N . SER A 1 99 ? -6.034 -10.416 -13.970 1.00 87.81 99 SER A N 1
ATOM 748 C CA . SER A 1 99 ? -6.515 -9.831 -15.225 1.00 87.81 99 SER A CA 1
ATOM 749 C C . SER A 1 99 ? -5.596 -8.705 -15.697 1.00 87.81 99 SER A C 1
ATOM 751 O O . SER A 1 99 ? -5.179 -8.710 -16.856 1.00 87.81 99 SER A O 1
ATOM 753 N N . TYR A 1 100 ? -5.178 -7.826 -14.781 1.00 84.69 100 TYR A N 1
ATOM 754 C CA . TYR A 1 100 ? -4.249 -6.737 -15.059 1.00 84.69 100 TYR A CA 1
ATOM 755 C C . TYR A 1 100 ? -2.905 -7.262 -15.581 1.00 84.69 100 TYR A C 1
ATOM 757 O O . TYR A 1 100 ? -2.439 -6.851 -16.643 1.00 84.69 100 TYR A O 1
ATOM 765 N N . ARG A 1 101 ? -2.317 -8.263 -14.911 1.00 83.06 101 ARG A N 1
ATOM 766 C CA . ARG A 1 101 ? -1.067 -8.895 -15.363 1.00 83.06 101 ARG A CA 1
ATOM 767 C C . ARG A 1 101 ? -1.206 -9.559 -16.733 1.00 83.06 101 ARG A C 1
ATOM 769 O O . ARG A 1 101 ? -0.296 -9.462 -17.553 1.00 83.06 101 ARG A O 1
ATOM 776 N N . ARG A 1 102 ? -2.328 -10.232 -16.997 1.00 85.25 102 ARG A N 1
ATOM 777 C CA . ARG A 1 102 ? -2.585 -10.881 -18.291 1.00 85.25 102 ARG A CA 1
ATOM 778 C C . ARG A 1 102 ? -2.705 -9.858 -19.418 1.00 85.25 102 ARG A C 1
ATOM 780 O O . ARG A 1 102 ? -2.107 -10.062 -20.471 1.00 85.25 102 ARG A O 1
ATOM 787 N N . ALA A 1 103 ? -3.451 -8.777 -19.195 1.00 84.62 103 ALA A N 1
ATOM 788 C CA . ALA A 1 103 ? -3.596 -7.693 -20.162 1.00 84.62 103 ALA A CA 1
ATOM 789 C C . ALA A 1 103 ? -2.235 -7.073 -20.492 1.00 84.62 103 ALA A C 1
ATOM 791 O O . ALA A 1 103 ? -1.901 -6.885 -21.659 1.00 84.62 103 ALA A O 1
ATOM 792 N N . LEU A 1 104 ? -1.414 -6.867 -19.464 1.00 80.81 104 LEU A N 1
ATOM 793 C CA . LEU A 1 104 ? -0.082 -6.323 -19.624 1.00 80.81 104 LEU A CA 1
ATOM 794 C C . LEU A 1 104 ? 0.847 -7.230 -20.440 1.00 80.81 104 LEU A C 1
ATOM 796 O O . LEU A 1 104 ? 1.469 -6.789 -21.399 1.00 80.81 104 LEU A O 1
ATOM 800 N N . LEU A 1 105 ? 0.905 -8.519 -20.093 1.00 81.31 105 LEU A N 1
ATOM 801 C CA . LEU A 1 105 ? 1.697 -9.503 -20.833 1.00 81.31 105 LEU A CA 1
ATOM 802 C C . LEU A 1 105 ? 1.236 -9.619 -22.287 1.00 81.31 105 LEU A C 1
ATOM 804 O O . LEU A 1 105 ? 2.067 -9.777 -23.176 1.00 81.31 105 LEU A O 1
ATOM 808 N N . LYS A 1 106 ? -0.076 -9.532 -22.537 1.00 84.44 106 LYS A N 1
ATOM 809 C CA . LYS A 1 106 ? -0.625 -9.525 -23.895 1.00 84.44 106 LYS A CA 1
ATOM 810 C C . LYS A 1 106 ? -0.146 -8.297 -24.670 1.00 84.44 106 LYS A C 1
ATOM 812 O O . LYS A 1 106 ? 0.334 -8.474 -25.781 1.00 84.44 106 LYS A O 1
ATOM 817 N N . GLY A 1 107 ? -0.226 -7.104 -24.077 1.00 81.69 107 GLY A N 1
ATOM 818 C CA . GLY A 1 107 ? 0.222 -5.859 -24.708 1.00 81.69 107 GLY A CA 1
ATOM 819 C C . GLY A 1 107 ? 1.721 -5.844 -25.013 1.00 81.69 107 GLY A C 1
ATOM 820 O O . GLY A 1 107 ? 2.114 -5.422 -26.096 1.00 81.69 107 GLY A O 1
ATOM 821 N N . LEU A 1 108 ? 2.545 -6.389 -24.111 1.00 77.69 108 LEU A N 1
ATOM 822 C CA . LEU A 1 108 ? 3.986 -6.554 -24.335 1.00 77.69 108 LEU A CA 1
ATOM 823 C C . LEU A 1 108 ? 4.276 -7.535 -25.477 1.00 77.69 108 LEU A C 1
ATOM 825 O O . LEU A 1 108 ? 5.082 -7.246 -26.353 1.00 77.69 108 LEU A O 1
ATOM 829 N N . LYS A 1 109 ? 3.594 -8.688 -25.500 1.00 81.19 109 LYS A N 1
ATOM 830 C CA . LYS A 1 109 ? 3.768 -9.696 -26.559 1.00 81.19 109 LYS A CA 1
ATOM 831 C C . LYS A 1 109 ? 3.274 -9.215 -27.922 1.00 81.19 109 LYS A C 1
ATOM 833 O O . LYS A 1 109 ? 3.836 -9.612 -28.934 1.00 81.19 109 LYS A O 1
ATOM 838 N N . SER A 1 110 ? 2.224 -8.398 -27.955 1.00 84.81 110 SER A N 1
ATOM 839 C CA . SER A 1 110 ? 1.672 -7.854 -29.197 1.00 84.81 110 SER A CA 1
ATOM 840 C C . SER A 1 110 ? 2.370 -6.577 -29.668 1.00 84.81 110 SER A C 1
ATOM 842 O O . SER A 1 110 ? 1.946 -6.018 -30.673 1.00 84.81 110 SER A O 1
ATOM 844 N N . GLY A 1 111 ? 3.370 -6.071 -28.932 1.00 78.75 111 GLY A N 1
ATOM 845 C CA . GLY A 1 111 ? 4.035 -4.796 -29.225 1.00 78.75 111 GLY A CA 1
ATOM 846 C C . GLY A 1 111 ? 3.146 -3.558 -29.051 1.00 78.75 111 GLY A C 1
ATOM 847 O O . GLY A 1 111 ? 3.544 -2.468 -29.438 1.00 78.75 111 GLY A O 1
ATOM 848 N N . ALA A 1 112 ? 1.951 -3.713 -28.467 1.00 76.81 112 ALA A N 1
ATOM 849 C CA . ALA A 1 112 ? 1.028 -2.608 -28.192 1.00 76.81 112 ALA A CA 1
ATOM 850 C C . ALA A 1 112 ? 1.433 -1.799 -26.947 1.00 76.81 112 ALA A C 1
ATOM 852 O O . ALA A 1 112 ? 0.905 -0.718 -26.718 1.00 76.81 112 ALA A O 1
ATOM 853 N N . LEU A 1 113 ? 2.335 -2.352 -26.130 1.00 66.50 113 LEU A N 1
ATOM 854 C CA . LEU A 1 113 ? 3.011 -1.666 -25.035 1.00 66.50 113 LEU A CA 1
ATOM 855 C C . LEU A 1 113 ? 4.515 -1.763 -25.284 1.00 66.50 113 LEU A C 1
ATOM 857 O O . LEU A 1 113 ? 5.070 -2.865 -25.282 1.00 66.50 113 LEU A O 1
ATOM 861 N N . GLY A 1 114 ? 5.159 -0.622 -25.507 1.00 65.88 114 GLY A N 1
ATOM 862 C CA . GLY A 1 114 ? 6.600 -0.525 -25.709 1.00 65.88 114 GLY A CA 1
ATOM 863 C C . GLY A 1 114 ? 7.377 -0.274 -24.416 1.00 65.88 114 GLY A C 1
ATOM 864 O O . GLY A 1 114 ? 6.816 -0.014 -23.349 1.00 65.88 114 GLY A O 1
ATOM 865 N N . GLU A 1 115 ? 8.708 -0.298 -24.515 1.00 60.53 115 GLU A N 1
ATOM 866 C CA . GLU A 1 115 ? 9.587 0.098 -23.408 1.00 60.53 115 GLU A CA 1
ATOM 867 C C . GLU A 1 115 ? 9.341 1.555 -22.982 1.00 60.53 115 GLU A C 1
ATOM 869 O O . GLU A 1 115 ? 9.439 1.889 -21.804 1.00 60.53 115 GLU A O 1
ATOM 874 N N . GLU A 1 116 ? 8.957 2.422 -23.916 1.00 64.69 116 GLU A N 1
ATOM 875 C CA . GLU A 1 116 ? 8.612 3.810 -23.624 1.00 64.69 116 GLU A CA 1
ATOM 876 C C . GLU A 1 116 ? 7.304 3.930 -22.829 1.00 64.69 116 GLU A C 1
ATOM 878 O O . GLU A 1 116 ? 7.262 4.671 -21.849 1.00 64.69 116 GLU A O 1
ATOM 883 N N . ASP A 1 117 ? 6.284 3.122 -23.138 1.00 64.62 117 ASP A N 1
ATOM 884 C CA . ASP A 1 117 ? 5.040 3.054 -22.357 1.00 64.62 117 ASP A CA 1
ATOM 885 C C . ASP A 1 117 ? 5.288 2.494 -20.952 1.00 64.62 117 ASP A C 1
ATOM 887 O O . ASP A 1 117 ? 4.769 3.019 -19.969 1.00 64.62 117 ASP A O 1
ATOM 891 N N . LEU A 1 118 ? 6.154 1.480 -20.832 1.00 60.75 118 LEU A N 1
ATOM 892 C CA . LEU A 1 118 ? 6.642 0.948 -19.551 1.00 60.75 118 LEU A CA 1
ATOM 893 C C . LEU A 1 118 ? 7.418 1.995 -18.733 1.00 60.75 118 LEU A C 1
ATOM 895 O O . LEU A 1 118 ? 7.411 1.960 -17.500 1.00 60.75 118 LEU A O 1
ATOM 899 N N . ARG A 1 119 ? 8.130 2.908 -19.405 1.00 55.50 119 ARG A N 1
ATOM 900 C CA . ARG A 1 119 ? 8.882 3.998 -18.767 1.00 55.50 119 ARG A CA 1
ATOM 901 C C . ARG A 1 119 ? 7.981 5.180 -18.401 1.00 55.50 119 ARG A C 1
ATOM 903 O O . ARG A 1 119 ? 8.246 5.811 -17.379 1.00 55.50 119 ARG A O 1
ATOM 910 N N . ARG A 1 120 ? 6.941 5.457 -19.196 1.00 57.25 120 ARG A N 1
ATOM 911 C CA . ARG A 1 120 ? 5.998 6.579 -19.047 1.00 57.25 120 ARG A CA 1
ATOM 912 C C . ARG A 1 120 ? 4.871 6.277 -18.055 1.00 57.25 120 ARG A C 1
ATOM 914 O O . ARG A 1 120 ? 4.518 7.143 -17.260 1.00 57.25 120 ARG A O 1
ATOM 921 N N . CYS A 1 121 ? 4.343 5.054 -18.044 1.00 54.00 121 CYS A N 1
ATOM 922 C CA . CYS A 1 121 ? 3.405 4.585 -17.028 1.00 54.00 121 CYS A CA 1
ATOM 923 C C . CYS A 1 121 ? 4.177 3.976 -15.859 1.00 54.00 121 CYS A C 1
ATOM 925 O O . CYS A 1 121 ? 4.726 2.887 -15.983 1.00 54.00 121 CYS A O 1
ATOM 927 N N . CYS A 1 122 ? 4.197 4.689 -14.726 1.00 54.31 122 CYS A N 1
ATOM 928 C CA . CYS A 1 122 ? 4.731 4.300 -13.416 1.00 54.31 122 CYS A CA 1
ATOM 929 C C . CYS A 1 122 ? 5.378 2.903 -13.368 1.00 54.31 122 CYS A C 1
ATOM 931 O O . CYS A 1 122 ? 4.759 1.929 -12.925 1.00 54.31 122 CYS A O 1
ATOM 933 N N . ARG A 1 123 ? 6.654 2.840 -13.772 1.00 56.91 123 ARG A N 1
ATOM 934 C CA . ARG A 1 123 ? 7.555 1.673 -13.736 1.00 56.91 123 ARG A CA 1
ATOM 935 C C . ARG A 1 123 ? 7.397 0.818 -12.466 1.00 56.91 123 ARG A C 1
ATOM 937 O O . ARG A 1 123 ? 7.527 -0.396 -12.521 1.00 56.91 123 ARG A O 1
ATOM 944 N N . ASN A 1 124 ? 7.030 1.425 -11.337 1.00 52.09 124 ASN A N 1
ATOM 945 C CA . ASN A 1 124 ? 6.819 0.770 -10.042 1.00 52.09 124 ASN A CA 1
ATOM 946 C C . ASN A 1 124 ? 5.675 -0.264 -10.030 1.00 52.09 124 ASN A C 1
ATOM 948 O O . ASN A 1 124 ? 5.833 -1.327 -9.429 1.00 52.09 124 ASN A O 1
ATOM 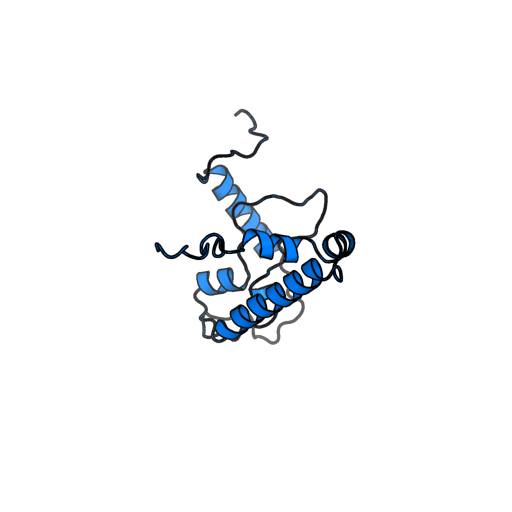952 N N . VAL A 1 125 ? 4.558 -0.003 -10.720 1.00 52.09 125 VAL A N 1
ATOM 953 C CA . VAL A 1 125 ? 3.413 -0.936 -10.810 1.00 52.09 125 VAL A CA 1
ATOM 954 C C . VAL A 1 125 ? 3.827 -2.179 -11.602 1.00 52.09 125 VAL A C 1
ATOM 956 O O . VAL A 1 125 ? 3.552 -3.309 -11.208 1.00 52.09 125 VAL A O 1
ATOM 959 N N . LEU A 1 126 ? 4.569 -1.961 -12.685 1.00 54.84 126 LEU A N 1
ATOM 960 C CA . LEU A 1 126 ? 5.035 -2.973 -13.628 1.00 54.84 126 LEU A CA 1
ATOM 961 C C . LEU A 1 126 ? 6.182 -3.823 -13.075 1.00 54.84 126 LEU A C 1
ATOM 963 O O . LEU A 1 126 ? 6.123 -5.052 -13.102 1.00 54.84 126 LEU A O 1
ATOM 967 N N . SER A 1 127 ? 7.182 -3.177 -12.478 1.00 53.38 127 SER A N 1
ATOM 968 C CA . SER A 1 127 ? 8.288 -3.842 -11.793 1.00 53.38 127 SER A CA 1
ATOM 969 C C . SER A 1 127 ? 7.819 -4.611 -10.559 1.00 53.38 127 SER A C 1
ATOM 971 O O . SER A 1 127 ? 8.394 -5.648 -10.246 1.00 53.38 127 SER A O 1
ATOM 973 N N . SER A 1 128 ? 6.770 -4.161 -9.857 1.00 48.47 128 SER A N 1
ATOM 974 C CA . SER A 1 128 ? 6.154 -4.939 -8.769 1.00 48.47 128 SER A CA 1
ATOM 975 C C . SER A 1 128 ? 5.499 -6.227 -9.286 1.00 48.47 128 SER A C 1
ATOM 977 O O . SER A 1 128 ? 5.622 -7.276 -8.659 1.00 48.47 128 SER A O 1
ATOM 979 N N . ILE A 1 129 ? 4.878 -6.200 -10.470 1.00 54.62 129 ILE A N 1
ATOM 980 C CA . ILE A 1 129 ? 4.289 -7.394 -11.106 1.00 54.62 129 ILE A CA 1
ATOM 981 C C . ILE A 1 129 ? 5.355 -8.380 -11.578 1.00 54.62 129 ILE A C 1
ATOM 983 O O . ILE A 1 129 ? 5.162 -9.587 -11.444 1.00 54.62 129 ILE A O 1
ATOM 987 N N . LEU A 1 130 ? 6.456 -7.880 -12.144 1.00 54.81 130 LEU A N 1
ATOM 988 C CA . LEU A 1 130 ? 7.576 -8.715 -12.579 1.00 54.81 130 LEU A CA 1
ATOM 989 C C . LEU A 1 130 ? 8.318 -9.324 -11.380 1.00 54.81 130 LEU A 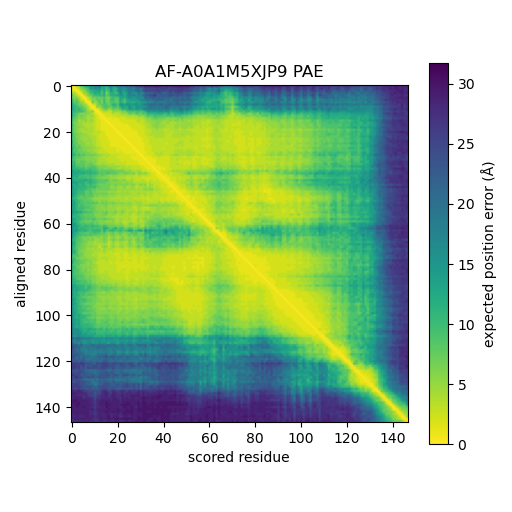C 1
ATOM 991 O O . LEU A 1 130 ? 8.636 -10.506 -11.416 1.00 54.81 130 LEU A O 1
ATOM 995 N N . ARG A 1 131 ? 8.530 -8.557 -10.298 1.00 49.94 131 ARG A N 1
ATOM 996 C CA . ARG A 1 131 ? 9.190 -9.032 -9.066 1.00 49.94 131 ARG A CA 1
ATOM 997 C C . ARG A 1 131 ? 8.331 -10.008 -8.252 1.00 49.94 131 ARG A C 1
ATOM 999 O O . ARG A 1 131 ? 8.874 -10.936 -7.670 1.00 49.94 131 ARG A O 1
ATOM 1006 N N . ASN A 1 132 ? 7.006 -9.844 -8.255 1.00 45.56 132 ASN A N 1
ATOM 1007 C CA . ASN A 1 132 ? 6.052 -10.754 -7.599 1.00 45.56 132 ASN A CA 1
ATOM 1008 C C . ASN A 1 132 ? 5.490 -11.832 -8.544 1.00 45.56 132 ASN A C 1
ATOM 1010 O O . ASN A 1 132 ? 4.474 -12.470 -8.246 1.00 45.56 132 ASN A O 1
ATOM 1014 N N . ALA A 1 133 ? 6.111 -12.027 -9.709 1.00 41.66 133 ALA A N 1
ATOM 1015 C CA . ALA A 1 133 ? 5.829 -13.164 -10.562 1.00 41.66 133 ALA A CA 1
ATOM 1016 C C . ALA A 1 133 ? 6.201 -14.453 -9.807 1.00 41.66 133 ALA A C 1
ATOM 1018 O O . ALA A 1 133 ? 7.378 -14.636 -9.503 1.00 41.66 133 ALA A O 1
ATOM 1019 N N . PRO A 1 134 ? 5.261 -15.375 -9.518 1.00 36.72 134 PRO A N 1
ATOM 1020 C CA . PRO A 1 134 ? 5.669 -16.702 -9.101 1.00 36.72 134 PRO A CA 1
ATOM 1021 C C . PRO A 1 134 ? 6.454 -17.329 -10.255 1.00 36.72 134 PRO A C 1
ATOM 1023 O O . PRO A 1 134 ? 6.034 -17.234 -11.413 1.00 36.72 134 PRO A O 1
ATOM 1026 N N . ALA A 1 135 ? 7.577 -17.969 -9.928 1.00 35.50 135 ALA A N 1
ATOM 1027 C CA . ALA A 1 135 ? 8.413 -18.772 -10.821 1.00 35.50 135 ALA A CA 1
ATOM 1028 C C . ALA A 1 135 ? 7.703 -20.065 -11.285 1.00 35.50 135 ALA A C 1
ATOM 1030 O O . ALA A 1 135 ? 8.285 -21.143 -11.301 1.00 35.50 135 ALA A O 1
ATOM 1031 N N . ALA A 1 136 ? 6.422 -19.977 -11.633 1.00 37.09 136 ALA A N 1
ATOM 1032 C CA . ALA A 1 136 ? 5.590 -21.096 -12.035 1.00 37.09 136 ALA A CA 1
ATOM 1033 C C . ALA A 1 136 ? 5.182 -20.920 -13.498 1.00 37.09 136 ALA A C 1
ATOM 1035 O O . ALA A 1 136 ? 4.057 -20.534 -13.787 1.00 37.09 136 ALA A O 1
ATOM 1036 N N . GLU A 1 137 ? 6.141 -21.148 -14.397 1.00 35.25 137 GLU A N 1
ATOM 1037 C CA . GLU A 1 137 ? 5.897 -21.647 -15.765 1.00 35.25 137 GLU A CA 1
ATOM 1038 C C . GLU A 1 137 ? 7.190 -22.129 -16.465 1.00 35.25 137 GLU A C 1
ATOM 1040 O O . GLU A 1 137 ? 7.231 -22.294 -17.679 1.00 35.25 137 GLU A O 1
ATOM 1045 N N . ALA A 1 138 ? 8.251 -22.429 -15.705 1.00 35.34 138 ALA A N 1
ATOM 1046 C CA . ALA A 1 138 ? 9.403 -23.181 -16.195 1.00 35.34 138 ALA A CA 1
ATOM 1047 C C . ALA A 1 138 ? 9.300 -24.626 -15.690 1.00 35.34 138 ALA A C 1
ATOM 1049 O O . ALA A 1 138 ? 9.813 -24.929 -14.621 1.00 35.34 138 ALA A O 1
ATOM 1050 N N . THR A 1 139 ? 8.552 -25.472 -16.410 1.00 37.88 139 THR A N 1
ATOM 1051 C CA . THR A 1 139 ? 8.706 -26.943 -16.566 1.00 37.88 139 THR A CA 1
ATOM 1052 C C . THR A 1 139 ? 7.381 -27.586 -16.993 1.00 37.88 139 THR A C 1
ATOM 1054 O O . THR A 1 139 ? 6.586 -28.056 -16.187 1.00 37.88 139 THR A O 1
ATOM 1057 N N . LYS A 1 140 ? 7.161 -27.670 -18.306 1.00 31.84 140 LYS A N 1
ATOM 1058 C CA . LYS A 1 140 ? 6.580 -28.868 -18.926 1.00 31.84 140 LYS A CA 1
ATOM 1059 C C . LYS A 1 140 ? 7.023 -28.907 -20.386 1.00 31.84 140 LYS A C 1
ATOM 1061 O O . LYS A 1 140 ? 6.343 -28.418 -21.279 1.00 31.84 140 LYS A O 1
ATOM 1066 N N . ALA A 1 141 ? 8.228 -29.432 -20.602 1.00 33.72 141 ALA A N 1
ATOM 1067 C CA . ALA A 1 141 ? 8.599 -29.956 -21.909 1.0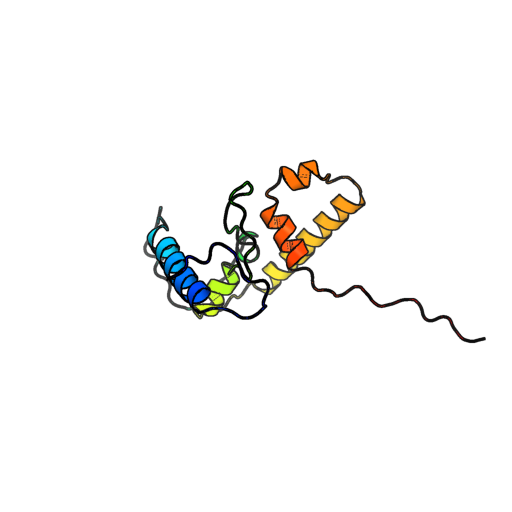0 33.72 141 ALA A CA 1
ATOM 1068 C C . ALA A 1 141 ? 7.684 -31.160 -22.216 1.00 33.72 141 ALA A C 1
ATOM 1070 O O . ALA A 1 141 ? 7.380 -31.920 -21.290 1.00 33.72 141 ALA A O 1
ATOM 1071 N N . PRO A 1 142 ? 7.209 -31.342 -23.459 1.00 37.12 142 PRO A N 1
ATOM 1072 C CA . PRO A 1 142 ? 6.427 -32.519 -23.807 1.00 37.12 142 PRO A CA 1
ATOM 1073 C C . PRO A 1 142 ? 7.323 -33.758 -23.714 1.00 37.12 142 PRO A C 1
ATOM 1075 O O . PRO A 1 142 ? 8.405 -33.799 -24.300 1.00 37.12 142 PRO A O 1
ATOM 1078 N N . ALA A 1 143 ? 6.874 -34.753 -22.950 1.00 39.22 143 ALA A N 1
ATOM 1079 C CA . ALA A 1 143 ? 7.485 -36.071 -22.929 1.00 39.22 143 ALA A CA 1
ATOM 1080 C C . ALA A 1 143 ? 7.475 -36.638 -24.358 1.00 39.22 143 ALA A C 1
ATOM 1082 O O . ALA A 1 143 ? 6.417 -36.751 -24.975 1.00 39.22 143 ALA A O 1
ATOM 1083 N N . ARG A 1 144 ? 8.661 -36.941 -24.892 1.00 36.22 144 ARG A N 1
ATOM 1084 C CA . ARG A 1 144 ? 8.809 -37.790 -26.075 1.00 36.22 144 ARG A CA 1
ATOM 1085 C C . ARG A 1 144 ? 8.478 -39.220 -25.654 1.00 36.22 144 ARG A C 1
ATOM 1087 O O . ARG A 1 144 ? 9.065 -39.727 -24.703 1.00 36.22 144 ARG A O 1
ATOM 1094 N N . ASP A 1 145 ? 7.525 -39.803 -26.362 1.00 35.41 145 ASP A N 1
ATOM 1095 C CA . ASP A 1 145 ? 7.096 -41.196 -26.268 1.00 35.41 145 ASP A CA 1
ATOM 1096 C C . ASP A 1 145 ? 8.242 -42.131 -26.716 1.00 35.41 145 ASP A C 1
ATOM 1098 O O . ASP A 1 145 ? 8.887 -41.819 -27.726 1.00 35.41 145 ASP A O 1
ATOM 1102 N N . PRO A 1 146 ? 8.554 -43.229 -26.002 1.00 44.12 146 PRO A N 1
ATOM 1103 C CA . PRO A 1 146 ? 9.511 -44.219 -26.469 1.00 44.12 146 PRO A CA 1
ATOM 1104 C C . PRO A 1 146 ? 8.786 -45.253 -27.340 1.00 44.12 146 PRO A C 1
ATOM 1106 O O . PRO A 1 146 ? 8.083 -46.125 -26.830 1.00 44.12 146 PRO A O 1
ATOM 1109 N N . GLY A 1 147 ? 8.965 -45.134 -28.655 1.00 42.22 147 GLY A N 1
ATOM 1110 C CA . GLY A 1 147 ? 8.812 -46.236 -29.607 1.00 42.22 147 GLY A CA 1
ATOM 1111 C C . GLY A 1 147 ? 10.167 -46.850 -29.919 1.00 42.22 147 GLY A C 1
ATOM 1112 O O . GLY A 1 147 ? 11.150 -46.072 -29.963 1.00 42.22 147 GLY A O 1
#

Secondary structure (DSSP, 8-state):
-----S---SSSPPHHHHHHHHHHHHHHHHH------SS-PSPPS-EE---SHHHHS---S-SSTT----S----HHHHHHHTT-EETTHHHHHHHHHHHHHHHHHHHHTTSS-HHHHHHS-HHHHHHHHHT--S-SS--PPPPP--

InterPro domains:
  IPR002772 Glycoside hydrolase family 3 C-terminal domain [PF01915] (32-132)
  IPR036881 Glycoside hydrolase family 3 C-terminal domain superfamily [G3DSA:3.40.50.1700] (16-141)
  IPR036881 Glycoside hydrolase family 3 C-terminal domain superfamily [SSF52279] (32-93)

Organism: NCBI:txid1123282

pLDDT: mean 77.09, std 19.1, range [31.84, 97.56]

Foldseek 3Di:
DDDDPDDDPDPDDDPVNVVVVVVVVVVVVVPDDDPDDPPCPPDDAEEDADDDLQQALPDPDADDPPDDDDPDDQGNVNVSVVNRHHHPCVVVNVVVLVVVLVVVVVCVVVVVQDVVNCVVPGVSSVVVNVVPDPPPDPDDDDDDDDD

Sequence (147 aa):
MEPRTRARASAEETQRERDNRRVACRAAAESIVLLENSGVLPMVPQKLALYGAGAGMTAKGGTGSGEVNERHSVSILEGLEKAGYTIATKKWLDDYRRSYRRALLKGLKSGAL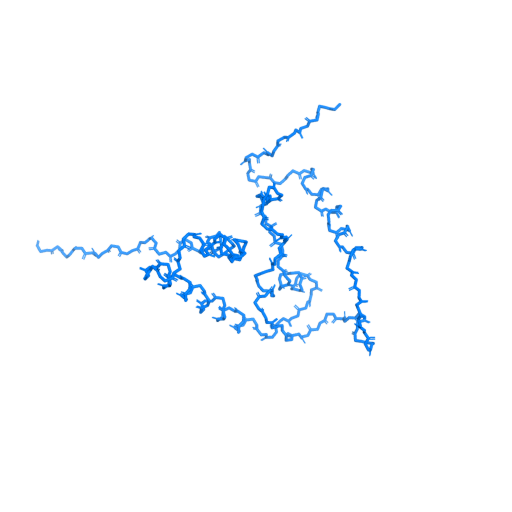GEEDLRRCCRNVLSSILRNAPAAEATKAPARDPG